Protein AF-A0A2R6E1K4-F1 (afdb_monomer_lite)

Radius of gyration: 13.11 Å; chains: 1; bounding box: 30×38×26 Å

Foldseek 3Di:
DWKWKWFAAPVGIDIFTDDPVCVCLCPPPLLVVLLVCCAPVQDLALVRSCVSSVHDSVVSVVSLVSCVVRVQWDFPPPRPRRRIHGRGDDMDMDDDD

Structure (mmCIF, N/CA/C/O backbone):
data_AF-A0A2R6E1K4-F1
#
_entry.id   AF-A0A2R6E1K4-F1
#
loop_
_atom_site.group_PDB
_atom_site.id
_atom_site.type_symbol
_atom_site.label_atom_id
_atom_site.label_alt_id
_atom_site.label_comp_id
_atom_site.label_asym_id
_atom_site.label_entity_id
_atom_site.label_seq_id
_atom_site.pdbx_PDB_ins_code
_atom_site.Cartn_x
_atom_site.Cartn_y
_atom_site.Cartn_z
_atom_site.occupancy
_atom_site.B_iso_or_equiv
_atom_site.auth_seq_id
_atom_site.auth_comp_id
_atom_site.auth_asym_id
_atom_site.auth_atom_id
_atom_site.pdbx_PDB_model_num
ATOM 1 N N . MET A 1 1 ? -2.411 22.763 0.816 1.00 77.62 1 MET A N 1
ATOM 2 C CA . MET A 1 1 ? -2.897 21.679 -0.048 1.00 77.62 1 MET A CA 1
ATOM 3 C C . MET A 1 1 ? -2.731 20.406 0.746 1.00 77.62 1 MET A C 1
ATOM 5 O O . MET A 1 1 ? -1.597 20.034 1.029 1.00 77.62 1 MET A O 1
ATOM 9 N N . SER A 1 2 ? -3.834 19.857 1.228 1.00 81.38 2 SER A N 1
ATOM 10 C CA . SER A 1 2 ? -3.879 18.573 1.928 1.00 81.38 2 SER A CA 1
ATOM 11 C C . SER A 1 2 ? -4.190 17.478 0.919 1.00 81.38 2 SER A C 1
ATOM 13 O O . SER A 1 2 ? -4.945 17.710 -0.030 1.00 81.38 2 SER A O 1
ATOM 15 N N . VAL A 1 3 ? -3.594 16.304 1.119 1.00 91.75 3 VAL A N 1
ATOM 16 C CA . VAL A 1 3 ? -3.989 15.082 0.424 1.00 91.75 3 VAL A CA 1
ATOM 17 C C . VAL A 1 3 ? -4.459 14.091 1.474 1.00 91.75 3 VAL A C 1
ATOM 19 O O . VAL A 1 3 ? -3.719 13.727 2.386 1.00 91.75 3 VAL A O 1
ATOM 22 N N . GLU A 1 4 ? -5.713 13.678 1.358 1.00 93.44 4 GLU A N 1
ATOM 23 C CA . GLU A 1 4 ? -6.297 12.656 2.216 1.00 93.44 4 GLU A CA 1
ATOM 24 C C . GLU A 1 4 ? -6.422 11.361 1.426 1.00 93.44 4 GLU A C 1
ATOM 26 O O . GLU A 1 4 ? -6.957 11.336 0.313 1.00 93.44 4 GLU A O 1
ATOM 31 N N . VAL A 1 5 ? -5.934 10.277 2.016 1.00 94.44 5 VAL A N 1
ATOM 32 C CA . VAL A 1 5 ? -6.044 8.934 1.462 1.00 94.44 5 VAL A CA 1
ATOM 33 C C . VAL A 1 5 ? -6.955 8.125 2.371 1.00 94.44 5 VAL A C 1
ATOM 35 O O . VAL A 1 5 ? -6.630 7.875 3.528 1.00 94.44 5 VAL A O 1
ATOM 38 N N . ARG A 1 6 ? -8.119 7.729 1.857 1.00 95.50 6 ARG A N 1
ATOM 39 C CA . ARG A 1 6 ? -9.070 6.867 2.564 1.00 95.50 6 ARG A CA 1
ATOM 40 C C . ARG A 1 6 ? -8.901 5.425 2.100 1.00 95.50 6 ARG A C 1
ATOM 42 O O . ARG A 1 6 ? -9.038 5.144 0.911 1.00 95.50 6 ARG A O 1
ATOM 49 N N . LEU A 1 7 ? -8.613 4.536 3.043 1.00 94.88 7 LEU A N 1
ATOM 50 C CA . LEU A 1 7 ? -8.467 3.095 2.863 1.00 94.88 7 LEU A CA 1
ATOM 51 C C . LEU A 1 7 ? -9.783 2.448 3.272 1.00 94.88 7 LEU A C 1
ATOM 53 O O . LEU A 1 7 ? -10.178 2.535 4.430 1.00 94.88 7 LEU A O 1
ATOM 57 N N . VAL A 1 8 ? -10.501 1.872 2.317 1.00 95.06 8 VAL A N 1
ATOM 58 C CA . VAL A 1 8 ? -11.835 1.305 2.527 1.00 95.06 8 VAL A CA 1
ATOM 59 C C . VAL A 1 8 ? -11.730 -0.210 2.419 1.00 95.06 8 VAL A C 1
ATOM 61 O O . VAL A 1 8 ? -11.468 -0.726 1.330 1.00 95.06 8 VAL A O 1
ATOM 64 N N . GLY A 1 9 ? -11.937 -0.898 3.537 1.00 92.25 9 GLY A N 1
ATOM 65 C CA . GLY A 1 9 ? -12.000 -2.356 3.628 1.00 92.25 9 GLY A CA 1
ATOM 66 C C . GLY A 1 9 ? -13.244 -2.824 4.382 1.00 92.25 9 GLY A C 1
ATOM 67 O O . GLY A 1 9 ? -14.078 -2.015 4.806 1.00 92.25 9 GLY A O 1
ATOM 68 N N . ASP A 1 10 ? -13.357 -4.135 4.570 1.00 88.12 10 ASP A N 1
ATOM 69 C CA . ASP A 1 10 ? -14.483 -4.759 5.275 1.00 88.12 10 ASP A CA 1
ATOM 70 C C . ASP A 1 10 ? -14.570 -4.345 6.756 1.00 88.12 10 ASP A C 1
ATOM 72 O O . ASP A 1 10 ? -15.668 -4.177 7.296 1.00 88.12 10 ASP A O 1
ATOM 76 N N . ASP A 1 11 ? -13.424 -4.107 7.401 1.00 86.56 11 ASP A N 1
ATOM 77 C CA . ASP A 1 11 ? -13.335 -3.698 8.810 1.00 86.56 11 ASP A CA 1
ATOM 78 C C . ASP A 1 11 ? -13.599 -2.198 9.036 1.00 86.56 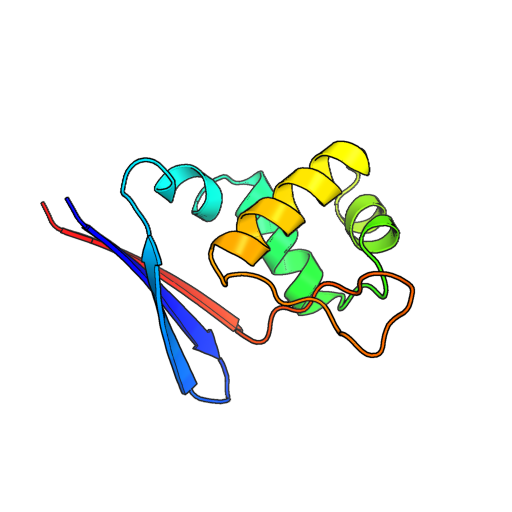11 ASP A C 1
ATOM 80 O O . ASP A 1 11 ? -13.694 -1.733 10.177 1.00 86.56 11 ASP A O 1
ATOM 84 N N . GLY A 1 12 ? -13.763 -1.427 7.956 1.00 90.69 12 GLY A N 1
ATOM 85 C CA . GLY A 1 12 ? -14.121 -0.016 8.011 1.00 90.69 12 GLY A CA 1
ATOM 86 C C . GLY A 1 12 ? -13.320 0.859 7.056 1.00 90.69 12 GLY A C 1
ATOM 87 O O . GLY A 1 12 ? -12.805 0.428 6.027 1.00 90.69 12 GLY A O 1
ATOM 88 N N . THR A 1 13 ? -13.269 2.149 7.379 1.00 92.88 13 THR A N 1
ATOM 89 C CA . THR A 1 13 ? -12.497 3.129 6.616 1.00 92.88 13 THR A CA 1
ATOM 90 C C . THR A 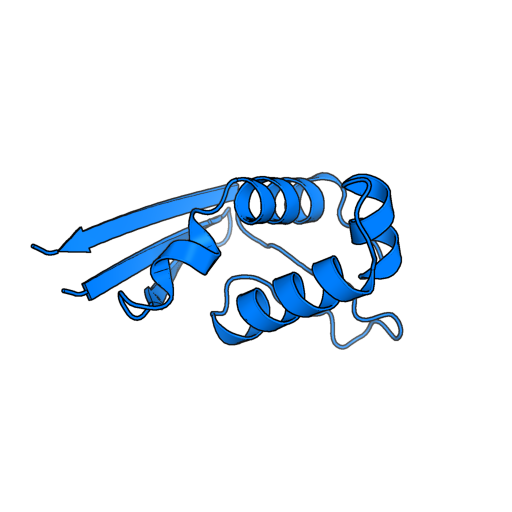1 13 ? -11.456 3.773 7.509 1.00 92.88 13 THR A C 1
ATOM 92 O O . THR A 1 13 ? -11.801 4.415 8.501 1.00 92.88 13 THR A O 1
ATOM 95 N N . GLU A 1 14 ? -10.196 3.639 7.122 1.00 93.50 14 GLU A N 1
ATOM 96 C CA . GLU A 1 14 ? -9.077 4.355 7.719 1.00 93.50 14 GLU A CA 1
ATOM 97 C C . GLU A 1 14 ? -8.727 5.572 6.859 1.00 93.50 14 GLU A C 1
ATOM 99 O O . GLU A 1 14 ? -8.874 5.554 5.639 1.00 93.50 14 GLU A O 1
ATOM 104 N N . THR A 1 15 ? -8.315 6.669 7.492 1.00 93.00 15 THR A N 1
ATOM 105 C CA . THR A 1 15 ? -7.884 7.881 6.786 1.00 93.00 15 THR A CA 1
ATOM 106 C C . THR A 1 15 ? -6.446 8.189 7.146 1.00 93.00 15 THR A C 1
ATOM 108 O O . THR A 1 15 ? -6.122 8.386 8.316 1.00 93.00 15 THR A O 1
ATOM 111 N N . VAL A 1 16 ? -5.610 8.284 6.120 1.00 91.75 16 VAL A N 1
ATOM 112 C CA . VAL A 1 16 ? -4.211 8.673 6.215 1.00 91.75 16 VAL A CA 1
ATOM 113 C C . VAL A 1 16 ? -4.061 10.072 5.628 1.00 91.75 16 VAL A C 1
ATOM 115 O O . VAL A 1 16 ? -4.432 10.326 4.479 1.00 91.75 16 VAL A O 1
ATOM 118 N N . ALA A 1 17 ? -3.497 10.986 6.415 1.00 90.38 17 ALA A N 1
ATOM 119 C CA . ALA A 1 17 ? -3.050 12.276 5.907 1.00 90.38 17 ALA A CA 1
ATOM 120 C C . ALA A 1 17 ? -1.688 12.098 5.227 1.00 90.38 17 ALA A C 1
ATOM 122 O O . ALA A 1 17 ? -0.738 11.634 5.858 1.00 90.38 17 ALA A O 1
ATOM 123 N N . VAL A 1 18 ? -1.602 12.472 3.953 1.00 90.06 18 VAL A N 1
ATOM 124 C CA . VAL A 1 18 ? -0.374 12.402 3.159 1.00 90.06 18 VAL A CA 1
ATOM 125 C C . VAL A 1 18 ? 0.020 13.817 2.753 1.00 90.06 18 VAL A C 1
ATOM 127 O O . VAL A 1 18 ? -0.815 14.624 2.333 1.00 90.06 18 VAL A O 1
ATOM 130 N N . ASP A 1 19 ? 1.304 14.142 2.882 1.00 89.94 19 ASP A N 1
ATOM 131 C CA . ASP A 1 19 ? 1.813 15.416 2.396 1.00 89.94 19 ASP A CA 1
ATOM 132 C C . ASP A 1 19 ? 1.674 15.486 0.871 1.00 89.94 19 ASP A C 1
ATOM 134 O O . ASP A 1 19 ? 1.909 14.517 0.151 1.00 89.94 19 ASP A O 1
ATOM 138 N N . ALA A 1 20 ? 1.337 16.661 0.337 1.00 88.31 20 ALA A N 1
ATOM 139 C CA . ALA A 1 20 ? 1.170 16.828 -1.109 1.00 88.31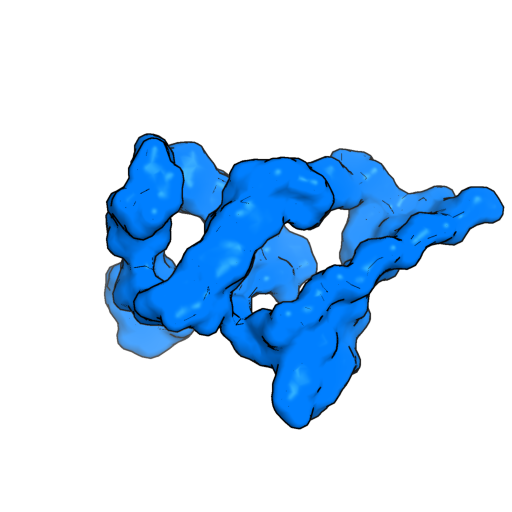 20 ALA A CA 1
ATOM 140 C C . ALA A 1 20 ? 2.435 16.461 -1.916 1.00 88.31 20 ALA A C 1
ATOM 142 O O . ALA A 1 20 ? 2.330 16.110 -3.090 1.00 88.31 20 ALA A O 1
ATOM 143 N N . ALA A 1 21 ? 3.616 16.528 -1.290 1.00 89.56 21 ALA A N 1
ATOM 144 C CA . ALA A 1 21 ? 4.881 16.099 -1.881 1.00 89.56 21 ALA A CA 1
ATOM 145 C C . ALA A 1 21 ? 4.974 14.573 -2.073 1.00 89.56 21 ALA A C 1
ATOM 147 O O . ALA A 1 21 ? 5.618 14.133 -3.020 1.00 89.56 21 ALA A O 1
ATOM 148 N N . ASP A 1 22 ? 4.289 13.793 -1.234 1.00 90.38 22 ASP A N 1
ATOM 149 C CA . ASP A 1 22 ? 4.316 12.326 -1.235 1.00 90.38 22 ASP A CA 1
ATOM 150 C C . ASP A 1 22 ? 3.088 11.721 -1.934 1.00 90.38 22 ASP A C 1
ATOM 152 O O . ASP A 1 22 ? 2.983 10.508 -2.104 1.00 90.38 22 ASP A O 1
ATOM 156 N N . ALA A 1 23 ? 2.152 12.556 -2.396 1.00 90.38 23 ALA A N 1
ATOM 157 C CA . ALA A 1 23 ? 0.938 12.110 -3.075 1.00 90.38 23 ALA A CA 1
ATOM 158 C C . ALA A 1 23 ? 1.235 11.232 -4.301 1.00 90.38 23 ALA A C 1
ATOM 160 O O . ALA A 1 23 ? 0.489 10.296 -4.601 1.00 90.38 23 ALA A O 1
ATOM 161 N N . ASP A 1 24 ? 2.345 11.505 -4.996 1.00 91.56 24 ASP A N 1
ATOM 162 C CA . ASP A 1 24 ? 2.771 10.702 -6.137 1.00 91.56 24 ASP A CA 1
ATOM 163 C C . ASP A 1 24 ? 3.069 9.245 -5.752 1.00 91.56 24 ASP A C 1
ATOM 165 O O . ASP A 1 24 ? 2.778 8.341 -6.539 1.00 91.56 24 ASP A O 1
ATOM 169 N N . ALA A 1 25 ? 3.557 9.000 -4.532 1.00 90.75 25 ALA A N 1
ATOM 170 C CA . ALA A 1 25 ? 3.922 7.670 -4.072 1.00 90.75 25 ALA A CA 1
ATOM 171 C C . ALA A 1 25 ? 2.698 6.752 -4.054 1.00 90.75 25 ALA A C 1
ATOM 173 O O . ALA A 1 25 ? 2.842 5.564 -4.324 1.00 90.75 25 ALA A O 1
ATOM 174 N N . VAL A 1 26 ? 1.503 7.313 -3.832 1.00 91.06 26 VAL A N 1
ATOM 175 C CA . VAL A 1 26 ? 0.217 6.603 -3.765 1.00 91.06 26 VAL A CA 1
ATOM 176 C C . VAL A 1 26 ? -0.386 6.366 -5.151 1.00 91.06 26 VAL A C 1
ATOM 178 O O . VAL A 1 26 ? -0.885 5.279 -5.436 1.00 91.06 26 VAL A O 1
ATOM 181 N N . VAL A 1 27 ? -0.338 7.369 -6.036 1.00 92.00 27 VAL A N 1
ATOM 182 C CA . VAL A 1 27 ? -1.076 7.347 -7.318 1.00 92.00 27 VAL A CA 1
ATOM 183 C C . VAL A 1 27 ? -0.252 6.884 -8.523 1.00 92.00 27 VAL A C 1
ATOM 185 O O . VAL A 1 27 ? -0.791 6.744 -9.623 1.00 92.00 27 VAL A O 1
ATOM 188 N N . ARG A 1 28 ? 1.055 6.635 -8.360 1.00 95.12 28 ARG A N 1
ATOM 189 C CA . ARG A 1 28 ? 1.901 6.080 -9.431 1.00 95.12 28 ARG A CA 1
ATOM 190 C C . ARG A 1 28 ? 1.349 4.731 -9.919 1.00 95.12 28 ARG A C 1
ATOM 192 O O . ARG A 1 28 ? 1.048 3.872 -9.090 1.00 95.12 28 ARG A O 1
ATOM 199 N N . PRO A 1 29 ? 1.330 4.464 -11.241 1.00 96.31 29 PRO A N 1
ATOM 200 C CA . PRO A 1 29 ? 0.838 3.193 -11.783 1.00 96.31 29 PRO A CA 1
ATOM 201 C C . PRO A 1 29 ? 1.497 1.959 -11.154 1.00 96.31 29 PRO A C 1
ATOM 203 O O . PRO A 1 29 ? 0.818 0.997 -10.815 1.00 96.31 29 PRO A O 1
ATOM 206 N N . THR A 1 30 ? 2.811 2.021 -10.926 1.00 96.38 30 THR A N 1
ATOM 207 C CA . THR A 1 30 ? 3.591 0.939 -10.308 1.00 96.38 30 THR A CA 1
ATOM 208 C C . THR A 1 30 ? 3.238 0.694 -8.844 1.00 96.38 30 THR A C 1
ATOM 210 O O . THR A 1 30 ? 3.409 -0.422 -8.363 1.00 96.38 30 THR A O 1
ATOM 213 N N . THR A 1 31 ? 2.789 1.728 -8.126 1.00 96.56 31 THR A N 1
ATOM 214 C CA . THR A 1 31 ? 2.296 1.586 -6.752 1.00 96.56 31 THR A CA 1
ATOM 215 C C . THR A 1 31 ? 0.926 0.932 -6.765 1.00 96.56 31 THR A C 1
ATOM 217 O O . THR A 1 31 ? 0.717 -0.042 -6.053 1.00 96.56 31 THR A O 1
ATOM 220 N N . VAL A 1 32 ? 0.006 1.436 -7.591 1.00 95.69 32 VAL A N 1
ATOM 221 C CA . VAL A 1 32 ? -1.360 0.901 -7.679 1.00 95.69 32 VAL A CA 1
ATOM 222 C C . VAL A 1 32 ? -1.342 -0.577 -8.083 1.00 95.69 32 VAL A C 1
ATOM 224 O O . VAL A 1 32 ? -2.072 -1.380 -7.508 1.00 95.69 32 VAL A O 1
ATOM 227 N N . GLU A 1 33 ? -0.471 -0.954 -9.023 1.00 97.31 33 GLU A N 1
ATOM 228 C CA . GLU A 1 33 ? -0.235 -2.353 -9.389 1.00 97.31 33 GLU A CA 1
ATOM 229 C C . GLU A 1 33 ? 0.277 -3.177 -8.203 1.00 97.31 33 GLU A C 1
ATOM 231 O O . GLU A 1 33 ? -0.273 -4.235 -7.909 1.00 97.31 33 GLU A O 1
ATOM 236 N N . LEU A 1 34 ? 1.300 -2.685 -7.499 1.00 97.75 34 LEU A N 1
ATOM 237 C CA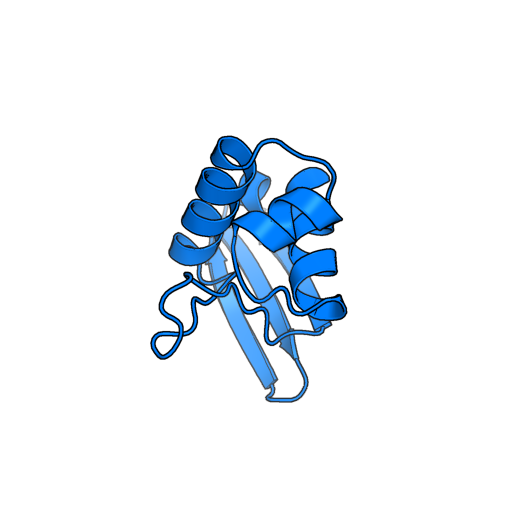 . LEU A 1 34 ? 1.898 -3.391 -6.370 1.00 97.75 34 LEU A CA 1
ATOM 238 C C . LEU A 1 34 ? 0.905 -3.592 -5.220 1.00 97.75 34 LEU A C 1
ATOM 240 O O . LEU A 1 34 ? 0.801 -4.703 -4.712 1.00 97.75 34 LEU A O 1
ATOM 244 N N . LEU A 1 35 ? 0.157 -2.553 -4.842 1.00 97.00 35 LEU A N 1
ATOM 245 C CA . LEU A 1 35 ? -0.891 -2.636 -3.822 1.00 97.00 35 LEU A CA 1
ATOM 246 C C . LEU A 1 35 ? -1.980 -3.627 -4.237 1.00 97.00 35 LEU A C 1
ATOM 248 O O . LEU A 1 35 ? -2.362 -4.486 -3.449 1.00 97.00 35 LEU A O 1
ATOM 252 N N . GLY A 1 36 ? -2.419 -3.566 -5.498 1.00 96.19 36 GLY A N 1
ATOM 253 C CA . GLY A 1 36 ? -3.412 -4.493 -6.033 1.00 96.19 36 GLY A CA 1
ATOM 254 C C . GLY A 1 36 ? -2.941 -5.950 -6.042 1.00 96.19 36 GLY A C 1
ATOM 255 O O . GLY A 1 36 ? -3.734 -6.840 -5.752 1.00 96.19 36 GLY A O 1
ATOM 256 N N . VAL A 1 37 ? -1.668 -6.208 -6.354 1.00 98.00 37 VAL A N 1
ATOM 257 C CA . VAL A 1 37 ? -1.089 -7.560 -6.310 1.00 98.00 37 VAL A CA 1
ATOM 258 C C . VAL A 1 37 ? -0.930 -8.048 -4.875 1.00 98.00 37 VAL A C 1
ATOM 260 O O . VAL A 1 37 ? -1.287 -9.186 -4.596 1.00 98.00 37 VAL A O 1
ATOM 263 N N . VAL A 1 38 ? -0.449 -7.207 -3.954 1.00 97.62 38 VAL A N 1
ATOM 264 C CA . VAL A 1 38 ? -0.324 -7.587 -2.538 1.00 97.62 38 VAL A CA 1
ATOM 265 C C . VAL A 1 38 ? -1.689 -7.931 -1.940 1.00 97.62 38 VAL A C 1
ATOM 267 O O . VAL A 1 38 ? -1.796 -8.951 -1.269 1.00 97.62 38 VAL A O 1
ATOM 270 N N . ALA A 1 39 ? -2.724 -7.141 -2.236 1.00 96.06 39 ALA A N 1
ATOM 271 C CA . ALA A 1 39 ? -4.081 -7.380 -1.745 1.00 96.06 39 ALA A CA 1
ATOM 272 C C . ALA A 1 39 ? -4.721 -8.663 -2.309 1.00 96.06 39 ALA A C 1
ATOM 274 O O . ALA A 1 39 ? -5.495 -9.318 -1.624 1.00 96.06 39 ALA A O 1
ATOM 275 N N . ARG A 1 40 ? -4.436 -9.022 -3.569 1.00 96.06 40 ARG A N 1
ATOM 276 C CA . ARG A 1 40 ? -5.094 -10.157 -4.250 1.00 96.06 40 ARG A CA 1
ATOM 277 C C . ARG A 1 40 ? -4.360 -11.479 -4.106 1.00 96.06 40 ARG A C 1
ATOM 279 O O . ARG A 1 40 ? -5.000 -12.520 -4.022 1.00 96.06 40 ARG A O 1
ATOM 286 N N . GLU A 1 41 ? -3.035 -11.433 -4.173 1.00 97.62 41 GLU A N 1
ATOM 287 C CA . GLU A 1 41 ? -2.184 -12.624 -4.219 1.00 97.62 41 GLU A CA 1
ATOM 288 C C . GLU A 1 41 ? -1.548 -12.937 -2.858 1.00 97.62 41 GLU A C 1
ATOM 290 O O . GLU A 1 41 ? -0.901 -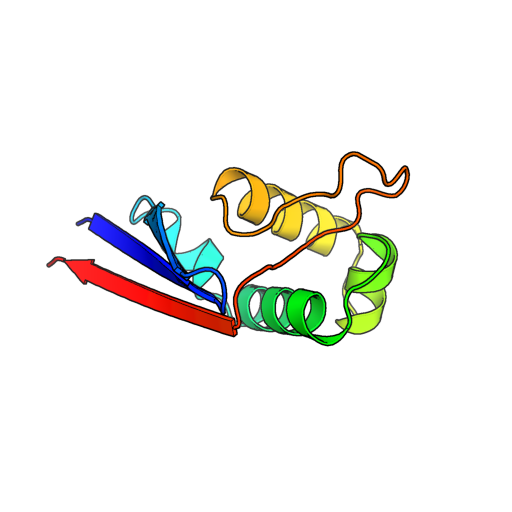13.971 -2.725 1.00 97.62 41 GLU A O 1
ATOM 295 N N . GLU A 1 42 ? -1.691 -12.038 -1.874 1.00 95.75 42 GLU A N 1
ATOM 296 C CA . GLU A 1 42 ? -1.225 -12.197 -0.488 1.00 95.75 42 GLU A CA 1
ATOM 297 C C . GLU A 1 42 ? 0.197 -12.796 -0.376 1.00 95.75 42 GLU A C 1
ATOM 299 O O . GLU A 1 42 ? 0.408 -13.810 0.292 1.00 95.75 42 GLU A O 1
ATOM 304 N N . PRO A 1 43 ? 1.206 -12.203 -1.043 1.00 97.12 43 PRO A N 1
ATOM 305 C CA . PRO A 1 43 ? 2.532 -12.802 -1.155 1.00 97.12 43 PRO A CA 1
ATOM 306 C C . PRO A 1 43 ? 3.188 -12.981 0.213 1.00 97.12 43 PRO A C 1
ATOM 308 O O . PRO A 1 43 ? 3.241 -12.037 0.996 1.00 97.12 43 PRO A O 1
ATOM 311 N N . ASP A 1 44 ? 3.842 -14.121 0.454 1.00 96.06 44 ASP A N 1
ATOM 312 C CA . ASP A 1 44 ? 4.460 -14.457 1.745 1.00 96.06 44 ASP A CA 1
ATOM 313 C C . ASP A 1 44 ? 5.705 -13.608 2.070 1.00 96.06 44 ASP A C 1
ATOM 315 O O . ASP A 1 44 ? 6.242 -13.643 3.185 1.00 96.06 44 ASP A O 1
ATOM 319 N N . SER A 1 45 ? 6.213 -12.841 1.097 1.00 96.56 45 SER A N 1
ATOM 320 C CA . SER A 1 45 ? 7.402 -11.999 1.252 1.00 96.56 45 SER A CA 1
ATOM 321 C C . SER A 1 45 ? 7.522 -10.901 0.192 1.00 96.56 45 SER A C 1
ATOM 323 O O . SER A 1 45 ? 7.015 -11.024 -0.921 1.00 96.56 45 SER A O 1
ATOM 325 N N . ILE A 1 46 ? 8.356 -9.890 0.468 1.00 96.56 46 ILE A N 1
ATOM 326 C CA . ILE A 1 46 ? 8.763 -8.862 -0.516 1.00 96.56 46 ILE A CA 1
ATOM 327 C C . ILE A 1 46 ? 9.331 -9.483 -1.806 1.00 96.56 46 ILE A C 1
ATOM 329 O O . ILE A 1 46 ? 9.105 -8.982 -2.906 1.00 96.56 46 ILE A O 1
ATOM 333 N N . ARG A 1 47 ? 10.084 -10.586 -1.690 1.00 96.50 47 ARG A N 1
ATOM 334 C CA . ARG A 1 47 ? 10.661 -11.282 -2.854 1.00 96.50 47 ARG A CA 1
ATOM 335 C C . ARG A 1 47 ? 9.594 -11.898 -3.738 1.00 96.50 47 ARG A C 1
ATOM 337 O O . ARG A 1 47 ? 9.782 -11.966 -4.945 1.00 96.50 47 ARG A O 1
ATOM 344 N N . GLU A 1 48 ? 8.532 -12.403 -3.134 1.00 97.75 48 GLU A N 1
ATOM 345 C CA . GLU A 1 48 ? 7.416 -12.971 -3.869 1.00 97.75 48 GLU A CA 1
ATOM 346 C C . GLU A 1 48 ? 6.581 -11.892 -4.536 1.00 97.75 48 GLU A C 1
ATOM 348 O O . GLU A 1 48 ? 6.378 -11.983 -5.742 1.00 97.75 48 GLU A O 1
ATOM 353 N N . ALA A 1 49 ? 6.246 -10.823 -3.807 1.00 98.06 49 ALA A N 1
ATOM 354 C CA . ALA A 1 49 ? 5.608 -9.643 -4.380 1.00 98.06 49 ALA A CA 1
ATOM 355 C C . ALA A 1 49 ? 6.372 -9.155 -5.622 1.00 98.06 49 ALA A C 1
ATOM 357 O O . ALA A 1 49 ? 5.776 -8.963 -6.674 1.00 98.06 49 ALA A O 1
ATOM 358 N N . ALA A 1 50 ? 7.705 -9.064 -5.538 1.00 98.25 50 ALA A N 1
ATOM 359 C CA . ALA A 1 50 ? 8.547 -8.649 -6.658 1.00 98.25 50 ALA A CA 1
ATOM 360 C C . ALA A 1 50 ? 8.482 -9.578 -7.879 1.00 98.25 50 ALA A C 1
ATOM 362 O O . ALA A 1 50 ? 8.524 -9.095 -9.008 1.00 98.25 50 ALA A O 1
ATOM 363 N N . ARG A 1 51 ? 8.357 -10.895 -7.666 1.00 98.19 51 ARG A N 1
ATOM 364 C CA . ARG A 1 51 ? 8.162 -11.859 -8.760 1.00 98.19 51 ARG A CA 1
ATOM 365 C C . ARG A 1 51 ? 6.786 -11.713 -9.404 1.00 98.19 51 ARG A C 1
ATOM 367 O O . ARG A 1 51 ? 6.699 -11.819 -10.620 1.00 98.19 51 ARG A O 1
ATOM 374 N N . LEU A 1 52 ? 5.742 -11.481 -8.608 1.00 98.50 52 LEU A N 1
ATOM 375 C CA . LEU A 1 52 ? 4.368 -11.346 -9.101 1.00 98.50 52 LEU A CA 1
ATOM 376 C C . LEU A 1 52 ? 4.185 -10.109 -9.987 1.00 98.50 52 LEU A C 1
ATOM 378 O O . LEU A 1 52 ? 3.459 -10.175 -10.972 1.00 98.50 52 LEU A O 1
ATOM 382 N N . VAL A 1 53 ? 4.876 -9.010 -9.672 1.00 98.19 53 VAL A N 1
ATOM 383 C CA . VAL A 1 53 ? 4.855 -7.777 -10.482 1.00 98.19 53 VAL A CA 1
ATOM 384 C C . VAL A 1 53 ? 5.978 -7.703 -11.528 1.00 98.19 53 VAL A C 1
ATOM 386 O O . VAL A 1 53 ? 6.146 -6.660 -12.145 1.00 98.19 53 VAL A O 1
ATOM 389 N N . ASP A 1 54 ? 6.784 -8.759 -11.694 1.00 98.06 54 ASP A N 1
ATOM 390 C CA . ASP A 1 54 ? 7.949 -8.803 -12.601 1.00 98.06 54 ASP A CA 1
ATOM 391 C C . ASP A 1 54 ? 8.906 -7.592 -12.464 1.00 98.06 54 ASP A C 1
ATOM 393 O O . ASP A 1 54 ? 9.291 -6.936 -13.435 1.00 98.06 54 ASP A O 1
ATOM 397 N N . ARG A 1 55 ? 9.289 -7.247 -11.223 1.00 97.75 55 ARG A N 1
ATOM 398 C CA . ARG A 1 55 ? 10.181 -6.105 -10.920 1.00 97.75 55 ARG A CA 1
ATOM 399 C C . ARG A 1 55 ? 11.388 -6.507 -10.080 1.00 97.75 55 ARG A C 1
ATOM 401 O O . ARG A 1 55 ? 11.399 -7.516 -9.377 1.00 97.75 55 ARG A O 1
ATOM 408 N N . ASP A 1 56 ? 12.419 -5.661 -10.105 1.00 98.19 56 ASP A N 1
ATOM 409 C CA . ASP A 1 56 ? 13.595 -5.836 -9.252 1.00 98.19 56 ASP A CA 1
ATOM 410 C C . ASP A 1 56 ? 13.219 -5.750 -7.762 1.00 98.19 56 ASP A C 1
ATOM 412 O O . ASP A 1 56 ? 12.527 -4.832 -7.312 1.00 98.19 56 ASP A O 1
ATOM 416 N N . VAL A 1 57 ? 13.731 -6.694 -6.968 1.00 97.69 57 VAL A N 1
ATOM 417 C CA . VAL A 1 57 ? 13.394 -6.800 -5.542 1.00 97.69 57 VAL A CA 1
ATOM 418 C C . VAL A 1 57 ? 13.805 -5.571 -4.730 1.00 97.69 57 VAL A C 1
ATOM 420 O O . VAL A 1 57 ? 13.134 -5.248 -3.755 1.00 97.69 57 VAL A O 1
ATOM 423 N N . ARG A 1 58 ? 14.886 -4.866 -5.093 1.00 97.31 58 ARG A N 1
ATOM 424 C CA . ARG A 1 58 ? 15.309 -3.660 -4.364 1.00 97.31 58 ARG A CA 1
ATOM 425 C C . ARG A 1 58 ? 14.331 -2.523 -4.608 1.00 97.31 58 ARG A C 1
ATOM 427 O O . ARG A 1 58 ? 14.028 -1.787 -3.675 1.00 97.31 58 ARG A O 1
ATOM 434 N N . GLN A 1 59 ? 13.820 -2.407 -5.835 1.00 96.94 59 GLN A N 1
ATOM 435 C CA . GLN A 1 59 ? 12.793 -1.421 -6.167 1.00 96.94 59 GLN A CA 1
ATOM 436 C C . GLN A 1 59 ? 11.497 -1.704 -5.408 1.00 96.94 59 GLN A C 1
ATOM 438 O O . GLN A 1 59 ? 10.930 -0.796 -4.810 1.00 96.94 59 GLN A O 1
ATOM 443 N N . VAL A 1 60 ? 11.058 -2.963 -5.384 1.00 98.12 60 VAL A N 1
ATOM 444 C CA . VAL A 1 60 ? 9.832 -3.370 -4.681 1.00 98.12 60 VAL A CA 1
ATOM 445 C C . VAL A 1 60 ? 9.986 -3.219 -3.173 1.00 98.12 60 VAL A C 1
ATOM 447 O O . VAL A 1 60 ? 9.084 -2.712 -2.519 1.00 98.12 60 VAL A O 1
ATOM 450 N N . HIS A 1 61 ? 11.147 -3.568 -2.618 1.00 97.12 61 HIS A N 1
ATOM 451 C CA . HIS A 1 61 ? 11.449 -3.319 -1.212 1.00 97.12 61 HIS A CA 1
ATOM 452 C C . HIS A 1 61 ? 11.358 -1.829 -0.871 1.00 97.12 61 HIS A C 1
ATOM 454 O O . HIS A 1 61 ? 10.722 -1.476 0.115 1.00 97.12 61 HIS A O 1
ATOM 460 N N . ALA A 1 62 ? 12.001 -0.954 -1.652 1.00 96.69 62 ALA A N 1
ATOM 461 C CA . ALA A 1 62 ? 11.961 0.486 -1.404 1.00 96.69 62 ALA A CA 1
ATOM 462 C C . ALA A 1 62 ? 10.523 1.023 -1.463 1.00 96.69 62 ALA A C 1
ATOM 464 O O . ALA A 1 62 ? 10.110 1.741 -0.560 1.00 96.69 62 ALA A O 1
ATOM 465 N N . ASN A 1 63 ? 9.752 0.593 -2.467 1.00 97.19 63 ASN A N 1
ATOM 466 C CA . ASN A 1 63 ? 8.360 0.996 -2.645 1.00 97.19 63 ASN A CA 1
ATOM 467 C C . ASN A 1 63 ? 7.468 0.509 -1.490 1.00 97.19 63 ASN A C 1
ATOM 469 O O . ASN A 1 63 ? 6.733 1.311 -0.933 1.00 97.19 63 ASN A O 1
ATOM 473 N N . LEU A 1 64 ? 7.548 -0.766 -1.088 1.00 97.12 64 LEU A N 1
ATOM 474 C CA . LEU A 1 64 ? 6.770 -1.289 0.048 1.00 97.12 64 LEU A CA 1
ATOM 475 C C . LEU A 1 64 ? 7.176 -0.631 1.369 1.00 97.12 64 LEU A C 1
ATOM 477 O O . LEU A 1 64 ? 6.333 -0.423 2.234 1.00 97.12 64 LEU A O 1
ATOM 481 N N . TRP A 1 65 ? 8.457 -0.298 1.537 1.00 95.56 65 TRP A N 1
ATOM 482 C CA . TRP A 1 65 ? 8.924 0.389 2.736 1.00 95.56 65 TRP A CA 1
ATOM 483 C C . TRP A 1 65 ? 8.378 1.814 2.824 1.00 95.56 65 TRP A C 1
ATOM 485 O O . TRP A 1 65 ? 7.899 2.208 3.881 1.00 95.56 65 TRP A O 1
ATOM 495 N N . GLU A 1 66 ? 8.415 2.561 1.720 1.00 95.75 66 GLU A N 1
ATOM 496 C CA . GLU A 1 66 ? 7.807 3.891 1.602 1.00 95.75 66 GLU A CA 1
ATOM 497 C C . GLU A 1 66 ? 6.302 3.841 1.892 1.00 95.75 66 GLU A C 1
ATOM 499 O O . GLU A 1 66 ? 5.817 4.576 2.748 1.00 95.75 66 GLU A O 1
ATOM 504 N N . LEU A 1 67 ? 5.583 2.896 1.279 1.00 95.81 67 LEU A N 1
ATOM 505 C CA . LEU A 1 67 ? 4.156 2.687 1.533 1.00 95.81 67 LEU A CA 1
ATOM 506 C C . LEU A 1 67 ? 3.868 2.337 2.997 1.00 95.81 67 LEU A C 1
ATOM 508 O O . LEU A 1 67 ? 2.877 2.805 3.547 1.00 95.81 67 LEU A O 1
ATOM 512 N N . GLY A 1 68 ? 4.745 1.571 3.648 1.00 95.12 68 GLY A N 1
ATOM 513 C CA . GLY A 1 68 ? 4.622 1.276 5.072 1.00 95.12 68 GLY A CA 1
ATOM 514 C C . GLY A 1 68 ? 4.847 2.487 5.977 1.00 95.12 68 GLY A C 1
ATOM 515 O O . GLY A 1 68 ? 4.180 2.606 7.000 1.00 95.12 68 GLY A O 1
ATOM 516 N N . GLN A 1 69 ? 5.724 3.426 5.600 1.00 94.19 69 GLN A N 1
ATOM 517 C CA . GLN A 1 69 ? 5.859 4.696 6.333 1.00 94.19 69 GLN A CA 1
ATOM 518 C C . GLN A 1 69 ? 4.618 5.580 6.182 1.00 94.19 69 GLN A C 1
ATOM 520 O O . GLN A 1 69 ? 4.266 6.302 7.110 1.00 94.19 69 GLN A O 1
ATOM 525 N N . LEU A 1 70 ? 3.946 5.492 5.032 1.00 93.44 70 LEU A N 1
ATOM 526 C CA . LEU A 1 70 ? 2.675 6.164 4.770 1.00 93.44 70 LEU A CA 1
ATOM 527 C C . LEU A 1 70 ? 1.468 5.421 5.370 1.00 93.44 70 LEU A C 1
ATOM 529 O O . LEU A 1 70 ? 0.349 5.881 5.202 1.00 93.44 70 LEU A O 1
ATOM 533 N N . GLY A 1 71 ? 1.647 4.272 6.030 1.00 93.75 71 GLY A N 1
ATOM 534 C CA . GLY A 1 71 ? 0.531 3.484 6.574 1.00 93.75 71 GLY A CA 1
ATOM 535 C C . GLY A 1 71 ? -0.354 2.817 5.512 1.00 93.75 71 GLY A C 1
ATOM 536 O O . GLY A 1 71 ? -1.463 2.398 5.809 1.00 93.75 71 GLY A O 1
ATOM 537 N N . LEU A 1 72 ? 0.117 2.709 4.267 1.00 94.75 72 LEU A N 1
ATOM 538 C CA . LEU A 1 72 ? -0.624 2.092 3.159 1.00 94.75 72 LEU A CA 1
ATOM 539 C C . LEU A 1 72 ? -0.380 0.583 3.041 1.00 94.75 72 LEU A C 1
ATOM 541 O O . LEU A 1 72 ? -1.099 -0.095 2.309 1.00 94.75 72 LEU A O 1
ATOM 545 N N . VAL A 1 73 ? 0.661 0.072 3.700 1.00 96.06 73 VAL A N 1
ATOM 546 C CA . VAL A 1 73 ? 1.037 -1.347 3.741 1.00 96.06 73 VAL A CA 1
ATOM 547 C C . VAL A 1 73 ? 1.511 -1.682 5.148 1.00 96.06 73 VAL A C 1
ATOM 549 O O . VAL A 1 73 ? 2.385 -1.005 5.688 1.00 96.06 73 VAL A O 1
ATOM 552 N N . GLU A 1 74 ? 1.009 -2.771 5.714 1.00 95.19 74 GLU A N 1
ATOM 553 C CA . GLU A 1 74 ? 1.562 -3.340 6.938 1.00 95.19 74 GLU A CA 1
ATOM 554 C C . GLU A 1 74 ? 2.562 -4.460 6.633 1.00 95.19 74 GLU A C 1
ATOM 556 O O . GLU A 1 74 ? 2.580 -5.044 5.551 1.00 95.19 74 GLU A O 1
ATOM 561 N N . PHE A 1 75 ? 3.415 -4.783 7.607 1.00 95.06 75 PHE A N 1
ATOM 562 C CA . PHE A 1 75 ? 4.277 -5.960 7.536 1.00 95.06 75 PHE A CA 1
ATOM 563 C C . PHE A 1 75 ? 3.965 -6.900 8.696 1.00 95.06 75 PHE A C 1
ATOM 565 O O . PHE A 1 75 ? 4.091 -6.509 9.861 1.00 95.06 75 PHE A O 1
ATOM 572 N N . ASP A 1 76 ? 3.613 -8.151 8.385 1.00 90.56 76 ASP A N 1
ATOM 573 C CA . ASP A 1 76 ? 3.302 -9.154 9.404 1.00 90.56 76 ASP A CA 1
ATOM 574 C C . ASP A 1 76 ? 4.523 -9.397 10.306 1.00 90.56 76 ASP A C 1
ATOM 576 O O . ASP A 1 76 ? 5.558 -9.923 9.880 1.00 90.56 76 ASP A O 1
ATOM 580 N N . ARG A 1 77 ? 4.372 -9.043 11.588 1.00 76.25 77 ARG A N 1
ATOM 581 C CA . ARG A 1 77 ? 5.401 -9.171 12.630 1.00 76.25 77 ARG A CA 1
ATOM 582 C C . ARG A 1 77 ? 5.692 -10.629 13.012 1.00 76.25 77 ARG A C 1
ATOM 584 O O . ARG A 1 77 ? 6.741 -10.900 13.593 1.00 76.25 77 ARG A O 1
ATOM 591 N N . GLY A 1 78 ? 4.789 -11.561 12.703 1.00 76.38 78 GLY A N 1
ATOM 592 C CA . GLY A 1 78 ? 4.976 -13.005 12.871 1.00 76.38 78 GLY A CA 1
ATOM 593 C C . GLY A 1 78 ? 5.777 -13.652 11.737 1.00 76.38 78 GLY A C 1
ATOM 594 O O . GLY A 1 78 ? 6.336 -14.739 11.914 1.00 76.38 78 GLY A O 1
ATOM 595 N N . SER A 1 79 ? 5.895 -12.979 10.590 1.00 76.50 79 SER A N 1
ATOM 596 C CA . SER A 1 79 ? 6.666 -13.465 9.449 1.00 76.50 79 SER A CA 1
ATOM 597 C C . SER A 1 79 ? 8.145 -13.100 9.575 1.00 76.50 79 SER A C 1
ATOM 599 O O . SER A 1 79 ? 8.524 -11.942 9.739 1.00 76.50 79 SER A O 1
ATOM 601 N N . ARG A 1 80 ? 9.028 -14.089 9.389 1.00 77.94 80 ARG A N 1
ATOM 602 C CA . ARG A 1 80 ? 10.476 -13.840 9.228 1.00 77.94 80 ARG A CA 1
ATOM 603 C C . ARG A 1 80 ? 10.830 -13.247 7.861 1.00 77.94 80 ARG A C 1
ATOM 605 O O . ARG A 1 80 ? 11.983 -12.891 7.638 1.00 77.94 80 ARG A O 1
ATOM 612 N N . ALA A 1 81 ? 9.874 -13.196 6.936 1.00 82.38 81 ALA A N 1
ATOM 613 C CA . ALA A 1 81 ? 10.098 -12.847 5.540 1.00 82.38 81 ALA A CA 1
ATOM 614 C C . ALA A 1 81 ? 9.610 -11.437 5.168 1.00 82.38 81 ALA A C 1
ATOM 616 O O . ALA A 1 81 ? 9.618 -11.105 3.981 1.00 82.38 81 ALA A O 1
ATOM 617 N N . HIS A 1 82 ? 9.231 -10.613 6.159 1.00 88.44 82 HIS A N 1
ATOM 618 C CA . HIS A 1 82 ? 8.602 -9.303 5.953 1.00 88.44 82 HIS A CA 1
ATOM 619 C C . HIS A 1 82 ? 7.413 -9.415 4.991 1.00 88.44 82 HIS A C 1
ATOM 621 O O . HIS A 1 82 ? 7.434 -8.832 3.907 1.00 88.44 82 HIS A O 1
ATOM 627 N N . ARG A 1 83 ? 6.413 -10.228 5.355 1.00 95.62 83 ARG A N 1
ATOM 628 C CA . ARG A 1 83 ? 5.201 -10.399 4.544 1.00 95.62 83 ARG A CA 1
ATOM 629 C C . ARG A 1 83 ? 4.463 -9.055 4.462 1.00 95.62 83 ARG A C 1
ATOM 631 O O . ARG A 1 83 ? 4.073 -8.578 5.528 1.00 95.62 83 ARG A O 1
ATOM 638 N N . PRO A 1 84 ? 4.319 -8.432 3.279 1.00 97.44 84 PRO A N 1
ATOM 639 C CA . PRO A 1 84 ? 3.512 -7.226 3.137 1.00 97.44 84 PRO A CA 1
ATOM 640 C C . PRO A 1 84 ? 2.023 -7.585 3.192 1.00 97.44 84 PRO A C 1
ATOM 642 O O . PRO A 1 84 ? 1.626 -8.640 2.700 1.00 97.44 84 PRO A O 1
ATOM 645 N N . VAL A 1 85 ? 1.215 -6.713 3.784 1.00 96.44 85 VAL A N 1
ATOM 646 C CA . VAL A 1 85 ? -0.224 -6.909 3.984 1.00 96.44 85 VAL A CA 1
ATOM 647 C C . VAL A 1 85 ? -0.967 -5.628 3.601 1.00 96.44 85 VAL A C 1
ATOM 649 O O . VAL A 1 85 ? -0.513 -4.524 3.908 1.00 96.44 85 VAL A O 1
ATOM 652 N N . VAL A 1 86 ? -2.085 -5.792 2.895 1.00 96.31 86 VAL A N 1
ATOM 653 C CA . VAL A 1 86 ? -3.014 -4.732 2.492 1.00 96.31 86 VAL A CA 1
ATOM 654 C C . VAL A 1 86 ? -4.419 -5.205 2.858 1.00 96.31 86 VAL A C 1
ATOM 656 O O . VAL A 1 86 ? -4.964 -6.062 2.172 1.00 96.31 86 VAL A O 1
ATOM 659 N N . ASP A 1 87 ? -4.986 -4.643 3.925 1.00 93.25 87 ASP A N 1
ATOM 660 C CA . ASP A 1 87 ? -6.277 -5.065 4.497 1.00 93.25 87 ASP A CA 1
ATOM 661 C C . ASP A 1 87 ? -7.450 -4.173 4.031 1.00 93.25 87 ASP A C 1
ATOM 663 O O . ASP A 1 87 ? -8.400 -3.908 4.766 1.00 93.25 87 ASP A O 1
ATOM 667 N N . TYR A 1 88 ? -7.372 -3.649 2.805 1.00 94.75 88 TYR A N 1
ATOM 668 C CA . TYR A 1 88 ? -8.407 -2.801 2.210 1.00 94.75 88 TYR A CA 1
ATOM 669 C C . TYR A 1 88 ? -8.634 -3.129 0.732 1.00 94.75 88 TYR A C 1
ATO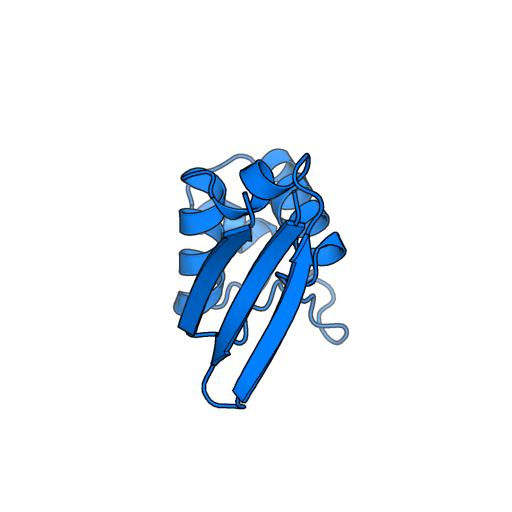M 671 O O . TYR A 1 88 ? -7.714 -3.482 -0.004 1.00 94.75 88 TYR A O 1
ATOM 679 N N . ASP A 1 89 ? -9.864 -2.922 0.267 1.00 92.56 89 ASP A N 1
ATOM 680 C CA . ASP A 1 89 ? -10.282 -3.229 -1.106 1.00 92.56 89 ASP A CA 1
ATOM 681 C C . ASP A 1 89 ? -10.207 -2.019 -2.038 1.00 92.56 89 ASP A C 1
ATOM 683 O O . ASP A 1 89 ? -10.215 -2.146 -3.269 1.00 92.56 89 ASP A O 1
ATOM 687 N N . ARG A 1 90 ? -10.194 -0.811 -1.466 1.00 93.25 90 ARG A N 1
ATOM 688 C CA . ARG A 1 90 ? -10.236 0.439 -2.224 1.00 93.25 90 ARG A CA 1
ATOM 689 C C . ARG A 1 90 ? -9.443 1.544 -1.548 1.00 93.25 90 ARG A C 1
ATOM 691 O O . ARG A 1 90 ? -9.521 1.738 -0.341 1.00 93.25 90 ARG A O 1
ATOM 698 N N . ILE A 1 91 ? -8.774 2.337 -2.381 1.00 93.69 91 ILE A N 1
ATOM 699 C CA . ILE A 1 91 ? -8.159 3.606 -1.999 1.00 93.69 91 ILE A CA 1
ATOM 700 C C . ILE A 1 91 ? -8.940 4.743 -2.654 1.00 93.69 91 ILE A C 1
ATOM 702 O O . ILE A 1 91 ? -9.193 4.716 -3.860 1.00 93.69 91 ILE A O 1
ATOM 706 N N . GLU A 1 92 ? -9.298 5.757 -1.873 1.00 94.62 92 GLU A N 1
ATOM 707 C CA . GLU A 1 92 ? -9.861 7.013 -2.363 1.00 94.62 92 GLU A CA 1
ATOM 708 C C . GLU A 1 92 ? -8.905 8.158 -2.023 1.00 94.62 92 GLU A C 1
ATOM 710 O O . GLU A 1 92 ? -8.581 8.371 -0.859 1.00 94.62 92 GLU A O 1
ATOM 715 N N . VAL A 1 93 ? -8.456 8.899 -3.038 1.00 93.31 93 VAL A N 1
ATOM 716 C CA . VAL A 1 93 ? -7.548 10.042 -2.868 1.00 93.31 93 VAL A CA 1
ATOM 717 C C . VAL A 1 93 ? -8.333 11.334 -3.065 1.00 93.31 93 VAL A C 1
ATOM 719 O O . VAL A 1 93 ? -8.947 11.531 -4.115 1.00 93.31 93 VAL A O 1
ATOM 722 N N . ALA A 1 94 ? -8.308 12.212 -2.065 1.00 93.19 94 ALA A N 1
ATOM 723 C CA . ALA A 1 94 ? -8.926 13.532 -2.099 1.00 93.19 94 ALA A CA 1
ATOM 724 C C . ALA A 1 94 ? -7.860 14.626 -1.954 1.00 93.19 94 ALA A C 1
ATOM 726 O O . ALA A 1 94 ? -6.914 14.481 -1.182 1.00 93.19 94 ALA A O 1
ATOM 727 N N . VAL A 1 95 ? -8.007 15.711 -2.717 1.00 91.62 95 VAL A N 1
ATOM 728 C CA . VAL A 1 95 ? -7.083 16.854 -2.710 1.00 91.62 95 VAL A CA 1
ATOM 729 C C . VAL A 1 95 ? -7.878 18.134 -2.498 1.00 91.62 95 VAL A C 1
ATOM 731 O O . VAL A 1 95 ? -8.757 18.447 -3.304 1.00 91.62 95 VAL A O 1
ATOM 734 N N . ASP A 1 96 ? -7.529 18.887 -1.457 1.00 86.88 96 ASP A N 1
ATOM 735 C CA . ASP A 1 96 ? -8.129 20.194 -1.180 1.00 86.88 96 ASP A CA 1
ATOM 736 C C . ASP A 1 96 ? -7.320 21.316 -1.848 1.00 86.88 96 ASP A C 1
ATOM 738 O O . ASP A 1 96 ? -6.098 21.409 -1.658 1.00 86.88 96 ASP A O 1
ATOM 742 N N . LEU A 1 97 ? -8.009 22.165 -2.624 1.00 86.06 97 LEU A N 1
ATOM 743 C CA . LEU A 1 97 ? -7.433 23.257 -3.425 1.00 86.06 97 LEU A CA 1
ATOM 744 C C . LEU A 1 97 ? -7.485 24.616 -2.718 1.00 86.06 97 LEU A C 1
ATOM 746 O O . LEU A 1 97 ? -8.557 24.966 -2.176 1.00 86.06 97 LEU A O 1
#

Sequence (97 aa):
MSVEVRLVGDDGTETVAVDAADADAVVRPTTVELLGVVAREEPDSIREAARLVDRDVRQVHANLWELGQLGLVEFDRGSRAHRPVVDYDRIEVAVDL

pLDDT: mean 93.33, std 5.16, range [76.25, 98.5]

Secondary structure (DSSP, 8-state):
-EEEEEEEETTEEEEEEEETTTHHHHHSHHHHHHHHHHHHH--SSHHHHHHHTT--HHHHHHHHHHHHHTTS-EE-TT-TT--EE---SEEEEEE--